Protein AF-A0A7C5HDG4-F1 (afdb_monomer_lite)

Radius of gyration: 27.29 Å; chains: 1; bounding box: 79×22×81 Å

Foldseek 3Di:
DDPDPPVPPVVVVVVVVVVVVVVVVPPPPPPDQFDKDKDWFFADDDPLHGDPPDQARGKIKIFRHDADDWDWDDDDQKIWIAGPPFRWIWIQHPSGIDTPRGDPVRIDIGHDDPPPPD

Structure (mmCIF, N/CA/C/O backbone):
data_AF-A0A7C5HDG4-F1
#
_entry.id   AF-A0A7C5HDG4-F1
#
loop_
_atom_site.group_PDB
_atom_site.id
_atom_site.type_symbol
_atom_site.label_atom_id
_atom_site.label_alt_id
_atom_site.label_comp_id
_atom_site.label_asym_id
_atom_site.label_entity_id
_atom_site.label_seq_id
_atom_site.pdbx_PDB_ins_code
_atom_site.Cartn_x
_atom_site.Cartn_y
_atom_site.Cartn_z
_atom_site.occupancy
_atom_site.B_iso_or_equiv
_atom_site.auth_seq_id
_atom_site.auth_comp_id
_atom_site.auth_asym_id
_atom_site.auth_atom_id
_atom_site.pdbx_PDB_model_num
ATOM 1 N N . MET A 1 1 ? 61.716 7.434 -50.756 1.00 44.75 1 MET A N 1
ATOM 2 C CA . MET A 1 1 ? 61.636 7.958 -49.372 1.00 44.75 1 MET A CA 1
ATOM 3 C C . MET A 1 1 ? 60.161 8.034 -48.977 1.00 44.75 1 MET A C 1
ATOM 5 O O . MET A 1 1 ? 59.412 8.800 -49.566 1.00 44.75 1 MET A O 1
ATOM 9 N N . SER A 1 2 ? 59.707 7.122 -48.114 1.00 45.84 2 SER A N 1
ATOM 10 C CA . SER A 1 2 ? 58.293 6.736 -47.964 1.00 45.84 2 SER A CA 1
ATOM 11 C C . SER A 1 2 ? 57.626 7.451 -46.778 1.00 45.84 2 SER A C 1
ATOM 13 O O . SER A 1 2 ? 57.787 7.033 -45.636 1.00 45.84 2 SER A O 1
ATOM 15 N N . ARG A 1 3 ? 56.872 8.533 -47.025 1.00 53.03 3 ARG A N 1
ATOM 16 C CA . ARG A 1 3 ? 56.111 9.286 -45.999 1.00 53.03 3 ARG A CA 1
ATOM 17 C C . ARG A 1 3 ? 54.622 8.902 -45.980 1.00 53.03 3 ARG A C 1
ATOM 19 O O . ARG A 1 3 ? 53.761 9.746 -46.185 1.00 53.03 3 ARG A O 1
ATOM 26 N N . LYS A 1 4 ? 54.290 7.619 -45.790 1.00 48.69 4 LYS A N 1
ATOM 27 C CA . LYS A 1 4 ? 52.878 7.158 -45.734 1.00 48.69 4 LYS A CA 1
ATOM 28 C C . LYS A 1 4 ? 52.528 6.230 -44.560 1.00 48.69 4 LYS A C 1
ATOM 30 O O . LYS A 1 4 ? 51.441 5.664 -44.543 1.00 48.69 4 LYS A O 1
ATOM 35 N N . ARG A 1 5 ? 53.409 6.067 -43.564 1.00 47.72 5 ARG A N 1
ATOM 36 C CA . ARG A 1 5 ? 53.195 5.110 -42.454 1.00 47.72 5 ARG A CA 1
ATOM 37 C C . ARG A 1 5 ? 52.823 5.713 -41.095 1.00 47.72 5 ARG A C 1
ATOM 39 O O . ARG A 1 5 ? 52.681 4.954 -40.150 1.00 47.72 5 ARG A O 1
ATOM 46 N N . ILE A 1 6 ? 52.631 7.027 -40.983 1.00 49.34 6 ILE A N 1
ATOM 47 C CA . ILE A 1 6 ? 52.370 7.666 -39.676 1.00 49.34 6 ILE A CA 1
ATOM 48 C C . ILE A 1 6 ? 50.857 7.814 -39.406 1.00 49.34 6 ILE A C 1
ATOM 50 O O . ILE A 1 6 ? 50.402 7.611 -38.290 1.00 49.34 6 ILE A O 1
ATOM 54 N N . PHE A 1 7 ? 50.035 8.016 -40.443 1.00 41.25 7 PHE A N 1
ATOM 55 C CA . PHE A 1 7 ? 48.592 8.287 -40.294 1.00 41.25 7 PHE A CA 1
ATOM 56 C C . PHE A 1 7 ? 47.691 7.073 -39.998 1.00 41.25 7 PHE A C 1
ATOM 58 O O . PHE A 1 7 ? 46.492 7.239 -39.788 1.00 41.25 7 PHE A O 1
ATOM 65 N N . LYS A 1 8 ? 48.218 5.842 -40.011 1.00 44.97 8 LYS A N 1
ATOM 66 C CA . LYS A 1 8 ? 47.411 4.636 -39.732 1.00 44.97 8 LYS A CA 1
ATOM 67 C C . LYS A 1 8 ? 47.424 4.215 -38.261 1.00 44.97 8 LYS A C 1
ATOM 69 O O . LYS A 1 8 ? 46.601 3.388 -37.884 1.00 44.97 8 LYS A O 1
ATOM 74 N N . PHE A 1 9 ? 48.323 4.770 -37.448 1.00 43.09 9 PHE A N 1
ATOM 75 C CA . PHE A 1 9 ? 48.513 4.323 -36.066 1.00 43.09 9 PHE A CA 1
ATOM 76 C C . PHE A 1 9 ? 47.530 4.976 -35.079 1.00 43.09 9 PHE A C 1
ATOM 78 O O . PHE A 1 9 ? 47.121 4.333 -34.119 1.00 43.09 9 PHE A O 1
ATOM 85 N N . GLU A 1 10 ? 47.053 6.196 -35.356 1.00 44.50 10 GLU A N 1
ATOM 86 C CA . GLU A 1 10 ? 46.095 6.888 -34.472 1.00 44.50 10 GLU A CA 1
ATOM 87 C C . GLU A 1 10 ? 44.691 6.264 -34.474 1.00 44.50 10 GLU A C 1
ATOM 89 O O . GLU A 1 10 ? 44.018 6.217 -33.447 1.00 44.50 10 GLU A O 1
ATOM 94 N N . ARG A 1 11 ? 44.246 5.707 -35.608 1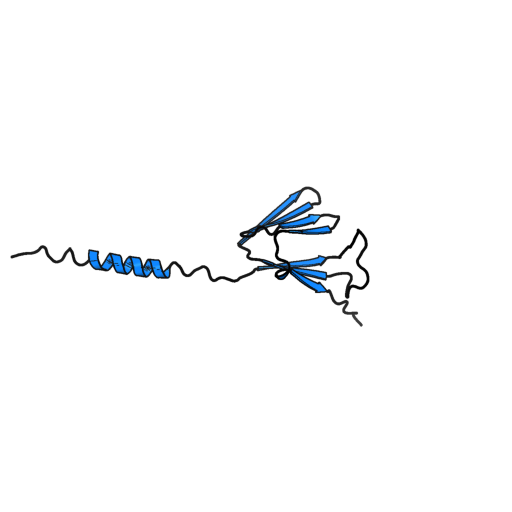.00 47.16 11 ARG A N 1
ATOM 95 C CA . ARG A 1 11 ? 42.914 5.085 -35.717 1.00 47.16 11 ARG A CA 1
ATOM 96 C C . ARG A 1 11 ? 42.811 3.719 -35.036 1.00 47.16 11 ARG A C 1
ATOM 98 O O . ARG A 1 11 ? 41.709 3.305 -34.693 1.00 47.16 11 ARG A O 1
ATOM 105 N N . ALA A 1 12 ? 43.935 3.030 -34.838 1.00 53.66 12 ALA A N 1
ATOM 106 C CA . ALA A 1 12 ? 43.962 1.700 -34.230 1.00 53.66 12 ALA A CA 1
ATOM 107 C C . ALA A 1 12 ? 43.841 1.743 -32.697 1.00 53.66 12 ALA A C 1
ATOM 109 O O . ALA A 1 12 ? 43.327 0.797 -32.110 1.00 53.66 12 ALA A O 1
ATOM 110 N N . TYR A 1 13 ? 44.263 2.843 -32.062 1.00 53.16 13 TYR A N 1
ATOM 111 C CA . TYR A 1 13 ? 44.163 3.042 -30.611 1.00 53.16 13 TYR A CA 1
ATOM 112 C C . TYR A 1 13 ? 42.862 3.724 -30.169 1.00 53.16 13 TYR A C 1
ATOM 114 O O . TYR A 1 13 ? 42.425 3.519 -29.041 1.00 53.16 13 TYR A O 1
ATOM 122 N N . ALA A 1 14 ? 42.203 4.480 -31.052 1.00 55.66 14 ALA A N 1
ATOM 123 C CA . ALA A 1 14 ? 40.940 5.151 -30.733 1.00 55.66 14 ALA A CA 1
ATOM 124 C C . ALA A 1 14 ? 39.778 4.168 -30.482 1.00 55.66 14 ALA A C 1
ATOM 126 O O . ALA A 1 14 ? 38.928 4.414 -29.633 1.00 55.66 14 ALA A O 1
ATOM 127 N N . ILE A 1 15 ? 39.757 3.034 -31.190 1.00 59.34 15 ILE A N 1
ATOM 128 C CA . ILE A 1 15 ? 38.702 2.014 -31.090 1.00 59.34 15 ILE A CA 1
ATOM 129 C C . ILE A 1 15 ? 38.744 1.252 -29.749 1.00 59.34 15 ILE A C 1
ATOM 131 O O . ILE A 1 15 ? 37.706 1.190 -29.091 1.00 59.34 15 ILE A O 1
ATOM 135 N N . PRO A 1 16 ? 39.889 0.712 -29.279 1.00 59.19 16 PRO A N 1
ATOM 136 C CA . PRO A 1 16 ? 39.942 0.064 -27.968 1.00 59.19 16 PRO A CA 1
ATOM 137 C C . PRO A 1 16 ? 39.713 1.052 -26.815 1.00 59.19 16 PRO A C 1
ATOM 139 O O . PRO A 1 16 ? 39.126 0.668 -25.807 1.00 59.19 16 PRO A O 1
ATOM 142 N N . LEU A 1 17 ? 40.093 2.329 -26.970 1.00 59.06 17 LEU A N 1
ATOM 143 C CA . LEU A 1 17 ? 39.821 3.365 -25.967 1.00 59.06 17 LEU A CA 1
ATOM 144 C C . LEU A 1 17 ? 38.318 3.688 -25.866 1.00 59.06 17 LEU A C 1
ATOM 146 O O . LEU A 1 17 ? 37.795 3.852 -24.768 1.00 59.06 17 LEU A O 1
ATOM 150 N N . LEU A 1 18 ? 37.607 3.720 -27.000 1.00 55.62 18 LEU A N 1
ATOM 151 C CA . LEU A 1 18 ? 36.154 3.916 -27.053 1.00 55.62 18 LEU A CA 1
ATOM 152 C C . LEU A 1 18 ? 35.395 2.738 -26.414 1.00 55.62 18 LEU A C 1
ATOM 154 O O . LEU A 1 18 ? 34.428 2.950 -25.686 1.00 55.62 18 LEU A O 1
ATOM 158 N N . ILE A 1 19 ? 35.856 1.503 -26.643 1.00 61.94 19 ILE A N 1
ATOM 159 C CA . ILE A 1 19 ? 35.285 0.291 -26.031 1.00 61.94 19 ILE A CA 1
ATOM 160 C C . ILE A 1 19 ? 35.507 0.294 -24.509 1.00 61.94 19 ILE A C 1
ATOM 162 O O . ILE A 1 19 ? 34.605 -0.073 -23.761 1.00 61.94 19 ILE A O 1
ATOM 166 N N . LEU A 1 20 ? 36.663 0.775 -24.037 1.00 58.81 20 LEU A N 1
ATOM 167 C CA . LEU A 1 20 ? 36.950 0.914 -22.607 1.00 58.81 20 LEU A CA 1
ATOM 168 C C . LEU A 1 20 ? 36.036 1.953 -21.930 1.00 58.81 20 LEU A C 1
ATOM 170 O O . LEU A 1 20 ? 35.554 1.703 -20.831 1.00 58.81 20 LEU A O 1
ATOM 174 N N . VAL A 1 21 ? 35.736 3.080 -22.588 1.00 60.53 21 VAL A N 1
ATOM 175 C CA . VAL A 1 21 ? 34.795 4.097 -22.070 1.00 60.53 21 VAL A CA 1
ATOM 176 C C . VAL A 1 21 ? 33.348 3.582 -22.059 1.00 60.53 21 VAL A C 1
ATOM 178 O O . VAL A 1 21 ? 32.617 3.832 -21.102 1.00 60.53 21 VAL A O 1
ATOM 181 N N . LEU A 1 22 ? 32.938 2.809 -23.070 1.00 54.75 22 LEU A N 1
ATOM 182 C CA . LEU A 1 22 ? 31.607 2.186 -23.124 1.00 54.75 22 LEU A CA 1
ATOM 183 C C . LEU A 1 22 ? 31.394 1.133 -22.023 1.00 54.75 22 LEU A C 1
ATOM 185 O O . LEU A 1 22 ? 30.288 1.027 -21.498 1.00 54.75 22 LEU A O 1
ATOM 189 N N . LEU A 1 23 ? 32.442 0.405 -21.619 1.00 55.59 23 LEU A N 1
ATOM 190 C CA . LEU A 1 23 ? 32.369 -0.561 -20.514 1.00 55.59 23 LEU A CA 1
ATOM 191 C C . LEU A 1 23 ? 32.220 0.104 -19.131 1.00 55.59 23 LEU A C 1
ATOM 193 O O . LEU A 1 23 ? 31.678 -0.522 -18.226 1.00 55.59 23 LEU A O 1
ATOM 197 N N . PHE A 1 24 ? 32.626 1.370 -18.970 1.00 53.53 24 PHE A N 1
ATOM 198 C CA . PHE A 1 24 ? 32.434 2.135 -17.726 1.00 53.53 24 PHE A CA 1
ATOM 199 C C . PHE A 1 24 ? 31.094 2.886 -17.649 1.00 53.53 24 PHE A C 1
ATOM 201 O O . PHE A 1 24 ? 30.706 3.326 -16.570 1.00 53.53 24 PHE A O 1
ATOM 208 N N . ALA A 1 25 ? 30.358 3.021 -18.758 1.00 48.19 25 ALA A N 1
ATOM 209 C CA . ALA A 1 25 ? 29.033 3.650 -18.767 1.00 48.19 25 ALA A CA 1
ATOM 210 C C . ALA A 1 25 ? 27.898 2.685 -18.366 1.00 48.19 25 ALA A C 1
ATOM 212 O O . ALA A 1 25 ? 26.780 3.123 -18.102 1.00 48.19 25 ALA A O 1
ATOM 213 N N . CYS A 1 26 ? 28.172 1.379 -18.281 1.00 47.66 26 CYS A N 1
ATOM 214 C CA . CYS A 1 26 ? 27.191 0.352 -17.922 1.00 47.66 26 CYS A CA 1
ATOM 215 C C . CYS A 1 26 ? 27.316 -0.056 -16.442 1.00 47.66 26 CYS A C 1
ATOM 217 O O . CYS A 1 26 ? 27.422 -1.228 -16.090 1.00 47.66 26 CYS A O 1
ATOM 219 N N . SER A 1 27 ? 27.392 0.928 -15.548 1.00 44.72 27 SER A N 1
ATOM 220 C CA . SER A 1 27 ? 27.420 0.705 -14.095 1.00 44.72 27 SER A CA 1
ATOM 221 C C . SER A 1 27 ? 26.603 1.769 -13.370 1.00 44.72 27 SER A C 1
ATOM 223 O O . SER A 1 27 ? 27.059 2.372 -12.405 1.00 44.72 27 SER A O 1
ATOM 225 N N . CYS A 1 28 ? 25.390 2.033 -13.856 1.00 54.25 28 CYS A N 1
ATOM 226 C CA . CYS A 1 28 ? 24.427 2.863 -13.138 1.00 54.25 28 CYS A CA 1
ATOM 227 C C . CYS A 1 28 ? 23.046 2.212 -13.106 1.00 54.25 28 CYS A C 1
ATOM 229 O O . CYS A 1 28 ? 22.050 2.836 -13.428 1.00 54.25 28 CYS A O 1
ATOM 231 N N . GLU A 1 29 ? 22.988 0.951 -12.698 1.00 47.91 29 GLU A N 1
ATOM 232 C CA . GLU A 1 29 ? 21.774 0.369 -12.127 1.00 47.91 29 GLU A CA 1
ATOM 233 C C . GLU A 1 29 ? 22.208 -0.382 -10.874 1.00 47.91 29 GLU A C 1
ATOM 235 O O . GLU A 1 29 ? 22.276 -1.609 -10.814 1.00 47.91 29 GLU A O 1
ATOM 240 N N . ALA A 1 30 ? 22.607 0.401 -9.867 1.00 51.56 30 ALA A N 1
ATOM 241 C CA . ALA A 1 30 ? 22.721 -0.092 -8.508 1.00 51.56 30 ALA A CA 1
ATOM 242 C C . ALA A 1 30 ? 21.330 -0.572 -8.080 1.00 51.56 30 ALA A C 1
ATOM 244 O O . ALA A 1 30 ? 20.457 0.201 -7.687 1.00 51.56 30 ALA A O 1
ATOM 245 N N . ALA A 1 31 ? 21.140 -1.877 -8.232 1.00 48.19 31 ALA A N 1
ATOM 246 C CA . ALA A 1 31 ? 20.055 -2.647 -7.679 1.00 48.19 31 ALA A CA 1
ATOM 247 C C . ALA A 1 31 ? 19.807 -2.265 -6.209 1.00 48.19 31 ALA A C 1
ATOM 249 O O . ALA A 1 31 ? 20.734 -2.232 -5.400 1.00 48.19 31 ALA A O 1
ATOM 250 N N . GLY A 1 32 ? 18.538 -2.042 -5.856 1.00 50.56 32 GLY A N 1
ATOM 251 C CA . GLY A 1 32 ? 18.075 -2.253 -4.482 1.00 50.56 32 GLY A CA 1
ATOM 252 C C . GLY A 1 32 ? 17.584 -1.047 -3.682 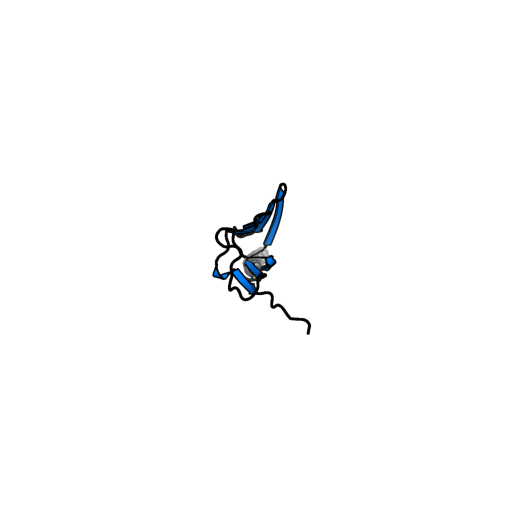1.00 50.56 32 GLY A C 1
ATOM 253 O O . GLY A 1 32 ? 17.303 -1.222 -2.499 1.00 50.56 32 GLY A O 1
ATOM 254 N N . LEU A 1 33 ? 17.399 0.142 -4.265 1.00 51.66 33 LEU A N 1
ATOM 255 C CA . LEU A 1 33 ? 16.687 1.227 -3.572 1.00 51.66 33 LEU A CA 1
ATOM 256 C C . LEU A 1 33 ? 15.170 1.012 -3.669 1.00 51.66 33 LEU A C 1
ATOM 258 O O . LEU A 1 33 ? 14.455 1.715 -4.379 1.00 51.66 33 LEU A O 1
ATOM 262 N N . GLY A 1 34 ? 14.671 -0.006 -2.966 1.00 66.81 34 GLY A N 1
ATOM 263 C CA . GLY A 1 34 ? 13.239 -0.126 -2.712 1.00 66.81 34 GLY A CA 1
ATOM 264 C C . GLY A 1 34 ? 12.772 1.126 -1.971 1.00 66.81 34 GLY A C 1
ATOM 265 O O . GLY A 1 34 ? 13.241 1.408 -0.868 1.00 66.81 34 GLY A O 1
ATOM 266 N N . THR A 1 35 ? 11.874 1.896 -2.578 1.00 81.06 35 THR A N 1
ATOM 267 C CA . THR A 1 35 ? 11.266 3.046 -1.912 1.00 81.06 35 THR A CA 1
ATOM 268 C C . THR A 1 35 ? 10.207 2.553 -0.942 1.00 81.06 35 THR A C 1
ATOM 270 O O . THR A 1 35 ? 9.536 1.545 -1.169 1.00 81.06 35 THR A O 1
ATOM 273 N N . THR A 1 36 ? 10.078 3.268 0.170 1.00 87.50 36 THR A N 1
ATOM 274 C CA . THR A 1 36 ? 9.071 2.974 1.180 1.00 87.50 36 THR A CA 1
ATOM 275 C C . THR A 1 36 ? 7.853 3.866 0.980 1.00 87.50 36 THR A C 1
ATOM 277 O O . THR A 1 36 ? 7.973 5.087 1.017 1.00 87.50 36 THR A O 1
ATOM 280 N N . ILE A 1 37 ? 6.681 3.257 0.809 1.00 87.56 37 ILE A N 1
ATOM 281 C CA . ILE A 1 37 ? 5.385 3.941 0.836 1.00 87.56 37 ILE A CA 1
ATOM 282 C C . ILE A 1 37 ? 4.713 3.587 2.159 1.00 87.56 37 ILE A C 1
ATOM 284 O O . ILE A 1 37 ? 4.548 2.407 2.466 1.00 87.56 37 ILE A O 1
ATOM 288 N N . ARG A 1 38 ? 4.341 4.596 2.949 1.00 91.00 38 ARG A N 1
ATOM 289 C CA . ARG A 1 38 ? 3.664 4.420 4.238 1.00 91.00 38 ARG A CA 1
ATOM 290 C C . ARG A 1 38 ? 2.233 4.930 4.142 1.00 91.00 38 ARG A C 1
ATOM 292 O O . ARG A 1 38 ? 2.008 6.073 3.758 1.00 91.00 38 ARG A O 1
ATOM 299 N N . LEU A 1 39 ? 1.284 4.078 4.502 1.00 89.44 39 LEU A N 1
ATOM 300 C CA . LEU A 1 39 ? -0.117 4.422 4.703 1.00 89.44 39 LEU A CA 1
ATOM 301 C C . LEU A 1 39 ? -0.359 4.457 6.206 1.00 89.44 39 LEU A C 1
ATOM 303 O O . LEU A 1 39 ? -0.297 3.415 6.854 1.00 89.44 39 LEU A O 1
ATOM 307 N N . GLU A 1 40 ? -0.581 5.642 6.756 1.00 90.88 40 GLU A N 1
ATOM 308 C CA . GLU A 1 40 ? -0.672 5.836 8.203 1.00 90.88 40 GLU A CA 1
ATOM 309 C C . GLU A 1 40 ? -2.108 5.705 8.714 1.00 90.88 40 GLU A C 1
ATOM 311 O O . GLU A 1 40 ? -3.058 6.166 8.076 1.00 90.88 40 GLU A O 1
ATOM 316 N N . GLY A 1 41 ? -2.273 5.103 9.893 1.00 86.81 41 GLY A N 1
ATOM 317 C CA . GLY A 1 41 ? -3.543 5.110 10.623 1.00 86.81 41 GLY A CA 1
ATOM 318 C C . GLY A 1 41 ? -4.696 4.392 9.911 1.00 86.81 41 GLY A C 1
ATOM 319 O O . GLY A 1 41 ? -5.869 4.762 10.078 1.00 86.81 41 GLY A O 1
ATOM 320 N N . VAL A 1 42 ? -4.392 3.353 9.137 1.00 87.12 42 VAL A N 1
ATOM 321 C CA . VAL A 1 42 ? -5.412 2.517 8.507 1.00 87.12 42 VAL A CA 1
ATOM 322 C C . VAL A 1 42 ? -6.108 1.642 9.549 1.00 87.12 42 VAL A C 1
ATOM 324 O O . VAL A 1 42 ? -5.505 1.189 10.524 1.00 87.12 42 VAL A O 1
ATOM 327 N N . SER A 1 43 ? -7.402 1.407 9.350 1.00 86.38 43 SER A N 1
ATOM 328 C CA . SER A 1 43 ? -8.190 0.471 10.156 1.00 86.38 43 SER A CA 1
ATOM 329 C C . SER A 1 43 ? -8.451 -0.793 9.350 1.00 86.38 43 SER A C 1
ATOM 331 O O . SER A 1 43 ? -8.694 -0.719 8.147 1.00 86.38 43 SER A O 1
ATOM 333 N N . MET A 1 44 ? -8.397 -1.949 10.009 1.00 82.38 44 MET A N 1
ATOM 334 C CA . MET A 1 44 ? -8.560 -3.245 9.351 1.00 82.38 44 MET A CA 1
ATOM 335 C C . MET A 1 44 ? -9.945 -3.824 9.611 1.00 82.38 44 MET A C 1
ATOM 337 O O . MET A 1 44 ? -10.405 -3.879 10.754 1.00 82.38 44 MET A O 1
ATOM 341 N N . TYR A 1 45 ? -10.578 -4.292 8.539 1.00 83.31 45 TYR A N 1
ATOM 342 C CA . TYR A 1 45 ? -11.901 -4.900 8.563 1.00 83.31 45 TYR A CA 1
ATOM 343 C C . TYR A 1 45 ? -11.837 -6.311 7.978 1.00 83.31 45 TYR A C 1
ATOM 345 O O . TYR A 1 45 ? -11.126 -6.548 7.004 1.00 83.31 45 TYR A O 1
ATOM 353 N N . LEU A 1 46 ? -12.602 -7.230 8.562 1.00 82.25 46 LEU A N 1
ATOM 354 C CA . LEU A 1 46 ? -12.879 -8.560 8.026 1.00 82.25 46 LEU A CA 1
ATOM 355 C C . LEU A 1 46 ? -14.399 -8.708 7.944 1.00 82.25 46 LEU A C 1
ATOM 357 O O . LEU A 1 46 ? -15.096 -8.451 8.926 1.00 82.25 46 LEU A O 1
ATOM 361 N N . ASP A 1 47 ? -14.916 -9.041 6.762 1.00 83.19 47 ASP A N 1
ATOM 362 C CA . ASP A 1 47 ? -16.358 -9.126 6.487 1.00 83.19 47 ASP A CA 1
ATOM 363 C C . ASP A 1 47 ? -17.143 -7.868 6.912 1.00 83.19 47 ASP A C 1
ATOM 365 O O . ASP A 1 47 ? -18.215 -7.935 7.515 1.00 83.19 47 ASP A O 1
ATOM 369 N N . GLY A 1 48 ? -16.569 -6.687 6.648 1.00 79.25 48 GLY A N 1
ATOM 370 C CA . GLY A 1 48 ? -17.168 -5.390 6.986 1.00 79.25 48 GLY A CA 1
ATOM 371 C C . GLY A 1 48 ? -17.193 -5.061 8.484 1.00 79.25 48 GLY A C 1
ATOM 372 O O . GLY A 1 48 ? -17.691 -4.005 8.871 1.00 79.25 48 GLY A O 1
ATOM 373 N N . LYS A 1 49 ? -16.642 -5.926 9.343 1.00 83.50 49 LYS A N 1
ATOM 374 C CA . LYS A 1 49 ? -16.507 -5.687 10.783 1.00 83.50 49 LYS A CA 1
ATOM 375 C C . LYS A 1 49 ? -15.070 -5.352 11.128 1.00 83.50 49 LYS A C 1
ATOM 377 O O . LYS A 1 49 ? -14.140 -5.949 10.593 1.00 83.50 49 LYS A O 1
ATOM 382 N N . LEU A 1 50 ? -14.893 -4.402 12.041 1.00 81.38 50 LEU A N 1
ATOM 383 C CA . LEU A 1 50 ? -13.571 -4.091 12.566 1.00 81.38 50 LEU A CA 1
ATOM 384 C C . LEU A 1 50 ? -12.991 -5.354 13.214 1.00 81.38 50 LEU A C 1
ATOM 386 O O . LEU A 1 50 ? -13.666 -6.007 14.014 1.00 81.38 50 LEU A O 1
ATOM 390 N N . ILE A 1 51 ? -11.755 -5.701 12.862 1.00 84.25 51 ILE A N 1
ATOM 391 C CA . ILE A 1 51 ? -11.106 -6.891 13.412 1.00 84.25 51 ILE A CA 1
ATOM 392 C C . ILE A 1 51 ? -10.840 -6.656 14.905 1.00 84.25 51 ILE A C 1
ATOM 394 O O . ILE A 1 51 ? -10.102 -5.750 15.292 1.00 84.25 51 ILE A O 1
ATOM 398 N N . SER A 1 52 ? -11.446 -7.482 15.754 1.00 81.56 52 SER A N 1
ATOM 399 C CA . SER A 1 52 ? -11.207 -7.492 17.199 1.00 81.56 52 SER A CA 1
ATOM 400 C C . SER A 1 52 ? -9.972 -8.322 17.558 1.00 81.56 52 SER A C 1
ATOM 402 O O . SER A 1 52 ? -9.679 -9.311 16.893 1.00 81.56 52 SER A O 1
ATOM 404 N N . GLY A 1 53 ? -9.283 -7.968 18.647 1.00 81.31 53 GLY A N 1
ATOM 405 C CA . GLY A 1 53 ? -8.115 -8.715 19.142 1.00 81.31 53 GLY A CA 1
ATOM 406 C C . GLY A 1 53 ? -6.776 -8.312 18.513 1.00 81.31 53 GLY A C 1
ATOM 407 O O . GLY A 1 53 ? -5.758 -8.936 18.803 1.00 81.31 53 GLY A O 1
ATOM 408 N N . LEU A 1 54 ? -6.758 -7.265 17.682 1.00 85.25 54 LEU A N 1
ATOM 409 C CA . LEU A 1 54 ? -5.524 -6.650 17.197 1.00 85.25 54 LEU A CA 1
ATOM 410 C C . LEU A 1 54 ? -4.851 -5.823 18.308 1.00 85.25 54 LEU A C 1
ATOM 412 O O . LEU A 1 54 ? -5.557 -5.247 19.139 1.00 85.25 54 LEU A O 1
ATOM 416 N N . PRO A 1 55 ? -3.509 -5.693 18.303 1.00 83.69 55 PRO A N 1
ATOM 417 C CA . PRO A 1 55 ? -2.786 -4.862 19.271 1.00 83.69 55 PRO A CA 1
ATOM 418 C C . PRO A 1 55 ? -3.232 -3.391 19.286 1.00 83.69 55 PRO A C 1
ATOM 420 O O . PRO A 1 55 ? -3.106 -2.720 20.305 1.00 83.69 55 PRO A O 1
ATOM 423 N N . SER A 1 56 ? -3.748 -2.890 18.159 1.00 86.44 56 SER A N 1
ATOM 424 C CA . SER A 1 56 ? -4.344 -1.561 18.018 1.00 86.44 56 SER A CA 1
ATOM 425 C C . SER A 1 56 ? -5.416 -1.575 16.927 1.00 86.44 56 SER A C 1
ATOM 427 O O . SER A 1 56 ? -5.358 -2.378 15.998 1.00 86.44 56 SER A O 1
ATOM 429 N N . GLN A 1 57 ? -6.386 -0.660 17.009 1.00 85.50 57 GLN A N 1
ATOM 430 C CA . GLN A 1 57 ? -7.391 -0.453 15.949 1.00 85.50 57 GLN A CA 1
ATOM 431 C C . GLN A 1 57 ? -6.837 0.330 14.748 1.00 85.50 57 GLN A C 1
ATOM 433 O O . GLN A 1 57 ? -7.522 0.498 13.730 1.00 85.50 57 GLN A O 1
ATOM 438 N N . LYS A 1 58 ? -5.612 0.843 14.890 1.00 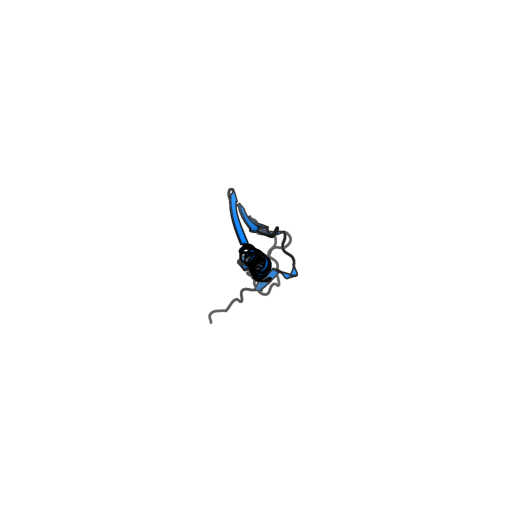88.12 58 LYS A N 1
ATOM 439 C CA . LYS A 1 58 ? -4.888 1.608 13.887 1.00 88.12 58 LYS A CA 1
ATOM 440 C C . LYS A 1 58 ? -3.540 0.961 13.615 1.00 88.12 58 LYS A C 1
ATOM 442 O O . LYS A 1 58 ? -2.813 0.581 14.535 1.00 88.12 58 LYS A O 1
ATOM 447 N N . ALA A 1 59 ? -3.211 0.859 12.340 1.00 89.38 59 ALA A N 1
ATOM 448 C CA . ALA A 1 59 ? -1.929 0.367 11.886 1.00 89.38 59 ALA A CA 1
ATOM 449 C C . ALA A 1 59 ? -1.388 1.257 10.780 1.00 89.38 59 ALA A C 1
ATOM 451 O O . ALA A 1 59 ? -2.144 1.907 10.061 1.00 89.38 59 ALA A O 1
ATOM 452 N N . ASP A 1 60 ? -0.080 1.215 10.619 1.00 91.38 60 ASP A N 1
ATOM 453 C CA . ASP A 1 60 ? 0.588 1.739 9.453 1.00 91.38 60 ASP A CA 1
ATOM 454 C C . ASP A 1 60 ? 0.926 0.572 8.531 1.00 91.38 60 ASP A C 1
ATOM 456 O O . ASP A 1 60 ? 1.494 -0.437 8.963 1.00 91.38 60 ASP A O 1
ATOM 460 N N . ILE A 1 61 ? 0.570 0.700 7.256 1.00 89.25 61 ILE A N 1
ATOM 461 C CA . ILE A 1 61 ? 0.985 -0.244 6.219 1.00 89.25 61 ILE A CA 1
ATOM 462 C C . ILE A 1 61 ? 2.191 0.350 5.512 1.00 89.25 61 ILE A C 1
ATOM 464 O O . ILE A 1 61 ? 2.129 1.439 4.945 1.00 89.25 61 ILE A O 1
ATOM 468 N N . ILE A 1 62 ? 3.291 -0.386 5.539 1.00 90.50 62 ILE A N 1
ATOM 469 C CA . ILE A 1 62 ? 4.564 -0.009 4.946 1.00 90.50 62 ILE A CA 1
ATOM 470 C C . ILE A 1 62 ? 4.821 -0.943 3.768 1.00 90.50 62 ILE A C 1
ATOM 472 O O . ILE A 1 62 ? 4.932 -2.156 3.940 1.00 90.50 62 ILE A O 1
ATOM 476 N N . LEU A 1 63 ? 4.937 -0.372 2.574 1.00 89.31 63 LEU A N 1
ATOM 477 C CA . LEU A 1 63 ? 5.227 -1.084 1.334 1.00 89.31 63 LEU A CA 1
ATOM 478 C C . LEU A 1 63 ? 6.651 -0.764 0.895 1.00 89.31 63 LEU A C 1
ATOM 480 O O . LEU A 1 63 ? 7.006 0.407 0.766 1.00 89.31 63 LEU A O 1
ATOM 484 N N . LYS A 1 64 ? 7.459 -1.795 0.649 1.00 88.44 64 LYS A N 1
ATOM 485 C CA . LYS A 1 64 ? 8.812 -1.663 0.093 1.00 88.44 64 LYS A CA 1
ATOM 486 C C . LYS A 1 64 ? 8.813 -2.105 -1.361 1.00 88.44 64 LYS A C 1
ATOM 488 O O . LYS A 1 64 ? 8.907 -3.296 -1.640 1.00 8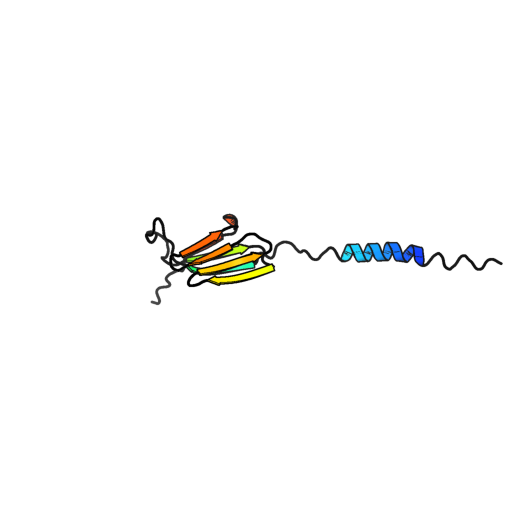8.44 64 LYS A O 1
ATOM 493 N N . VAL A 1 65 ? 8.721 -1.147 -2.276 1.00 84.44 65 VAL A N 1
ATOM 494 C CA . VAL A 1 65 ? 8.583 -1.413 -3.714 1.00 84.44 65 VAL A CA 1
ATOM 495 C C . VAL A 1 65 ? 9.640 -0.653 -4.516 1.00 84.44 65 VAL A C 1
ATOM 497 O O . VAL A 1 65 ? 10.036 0.447 -4.119 1.00 84.44 65 VAL A O 1
ATOM 500 N N . PRO A 1 66 ? 10.128 -1.201 -5.640 1.00 82.25 66 PRO A N 1
ATOM 501 C CA . PRO A 1 66 ? 10.939 -0.425 -6.569 1.00 82.25 66 PRO A CA 1
ATOM 502 C C . PRO A 1 66 ? 10.088 0.724 -7.118 1.00 82.25 66 PRO A C 1
ATOM 504 O O . PRO A 1 66 ? 9.000 0.496 -7.649 1.00 82.25 66 PRO A O 1
ATOM 507 N N . LEU A 1 67 ? 10.567 1.958 -6.963 1.00 81.25 67 LEU A N 1
ATOM 508 C CA . LEU A 1 67 ? 9.824 3.147 -7.359 1.00 81.25 67 LEU A CA 1
ATOM 509 C C . LEU A 1 67 ? 10.699 4.085 -8.178 1.00 81.25 67 LEU A C 1
ATOM 511 O O . LEU A 1 67 ? 11.691 4.611 -7.685 1.00 81.25 67 LEU A O 1
ATOM 515 N N . ASN A 1 68 ? 10.230 4.356 -9.387 1.00 82.56 68 ASN A N 1
ATOM 516 C CA . ASN A 1 68 ? 10.737 5.406 -10.258 1.00 82.56 68 ASN A CA 1
ATOM 517 C C . ASN A 1 68 ? 9.695 6.519 -10.431 1.00 82.56 68 ASN A C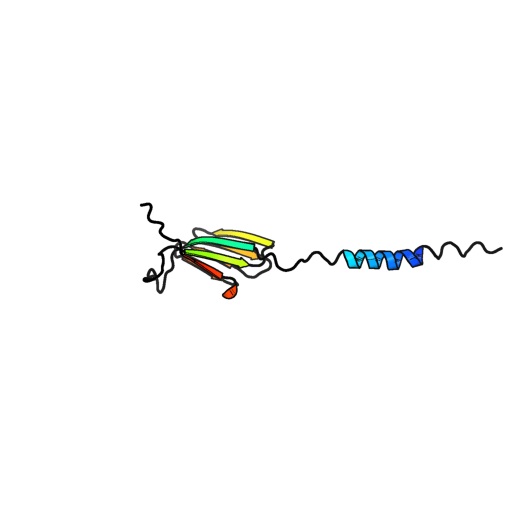 1
ATOM 519 O O . ASN A 1 68 ? 10.052 7.689 -10.517 1.00 82.56 68 ASN A O 1
ATOM 523 N N . GLU A 1 69 ? 8.405 6.169 -10.475 1.00 84.19 69 GLU A N 1
ATOM 524 C CA . GLU A 1 69 ? 7.310 7.113 -10.719 1.00 84.19 69 GLU A CA 1
ATOM 525 C C . GLU A 1 69 ? 6.057 6.690 -9.940 1.00 84.19 69 GLU A C 1
ATOM 527 O O . GLU A 1 69 ? 5.686 5.513 -9.957 1.00 84.19 69 GLU A O 1
ATOM 532 N N . ILE A 1 70 ? 5.385 7.654 -9.296 1.00 88.44 70 ILE A N 1
ATOM 533 C CA . ILE A 1 70 ? 4.019 7.491 -8.777 1.00 88.44 70 ILE A CA 1
ATOM 534 C C . ILE A 1 70 ? 3.084 8.318 -9.653 1.00 88.44 70 ILE A C 1
ATOM 536 O O . ILE A 1 70 ? 3.177 9.545 -9.679 1.00 88.44 70 ILE A O 1
ATOM 540 N N . SER A 1 71 ? 2.145 7.658 -10.323 1.00 91.00 71 SER A N 1
ATOM 541 C CA . SER A 1 71 ? 1.024 8.333 -10.972 1.00 91.00 71 SER A CA 1
ATOM 542 C C . SER A 1 71 ? -0.166 8.353 -10.013 1.00 91.00 71 SER A C 1
ATOM 544 O O . SER A 1 71 ? -0.614 7.298 -9.560 1.00 91.00 71 SER A O 1
ATOM 546 N N . ILE A 1 72 ? -0.691 9.541 -9.715 1.00 93.44 72 ILE A N 1
ATOM 547 C CA . ILE A 1 72 ? -1.860 9.724 -8.847 1.00 93.44 72 ILE A CA 1
ATOM 548 C C . ILE A 1 72 ? -3.039 10.156 -9.712 1.00 93.44 72 ILE A C 1
ATOM 550 O O . ILE A 1 72 ? -2.922 11.063 -10.533 1.00 93.44 72 ILE A O 1
ATOM 554 N N . SER A 1 73 ? -4.180 9.506 -9.523 1.00 94.19 73 SER A N 1
ATOM 555 C CA . SER A 1 73 ? -5.439 9.877 -10.164 1.00 94.19 73 SER A CA 1
ATOM 556 C C . SER A 1 73 ? -6.564 9.828 -9.144 1.00 94.19 73 SER A C 1
ATOM 558 O O . SER A 1 73 ? -6.584 8.939 -8.295 1.00 94.19 73 SER A O 1
ATOM 560 N N . SER A 1 74 ? -7.497 10.767 -9.235 1.00 93.19 74 SER A N 1
ATOM 561 C CA . SER A 1 74 ? -8.670 10.809 -8.367 1.00 93.19 74 SER A CA 1
ATOM 562 C C . SER A 1 74 ? -9.927 10.919 -9.219 1.00 93.19 74 SER A C 1
ATOM 564 O O . SER A 1 74 ? -9.981 11.715 -10.157 1.00 93.19 74 SER A O 1
ATOM 566 N N . ALA A 1 75 ? -10.933 10.113 -8.894 1.00 93.31 75 ALA A N 1
ATOM 567 C CA . ALA A 1 75 ? -12.233 10.096 -9.546 1.00 93.31 75 ALA A CA 1
ATOM 568 C C . ALA A 1 75 ? -13.323 10.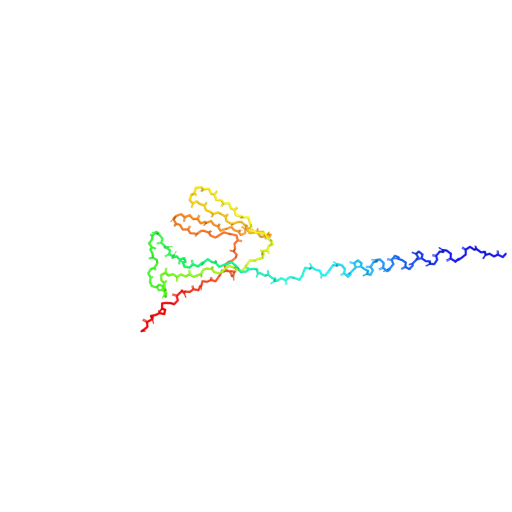027 -8.468 1.00 93.31 75 ALA A C 1
ATOM 570 O O . ALA A 1 75 ? -13.492 9.012 -7.793 1.00 93.31 75 ALA A O 1
ATOM 571 N N . GLY A 1 76 ? -14.051 11.130 -8.275 1.00 93.31 76 GLY A N 1
ATOM 572 C CA . GLY A 1 76 ? -15.008 11.244 -7.173 1.00 93.31 76 GLY A CA 1
ATOM 573 C C . GLY A 1 76 ? -14.316 11.077 -5.816 1.00 93.31 76 GLY A C 1
ATOM 574 O O . GLY A 1 76 ? -13.397 11.824 -5.494 1.00 93.31 76 GLY A O 1
ATOM 575 N N . SER A 1 77 ? -14.755 10.092 -5.031 1.00 91.25 77 SER A N 1
ATOM 576 C CA . SER A 1 77 ? -14.176 9.745 -3.725 1.00 91.25 77 SER A CA 1
ATOM 577 C C . SER A 1 77 ? -13.084 8.669 -3.786 1.00 91.25 77 SER A C 1
ATOM 579 O O . SER A 1 77 ? -12.603 8.234 -2.743 1.00 91.25 77 SER A O 1
ATOM 581 N N . GLU A 1 78 ? -12.728 8.196 -4.981 1.00 92.56 78 GLU A N 1
ATOM 582 C CA . GLU A 1 78 ? -11.674 7.205 -5.188 1.00 92.56 78 GLU A CA 1
ATOM 583 C C . GLU A 1 78 ? -10.362 7.898 -5.570 1.00 92.56 78 GLU A C 1
ATOM 585 O O . GLU A 1 78 ? -10.335 8.767 -6.442 1.00 92.56 78 GLU A O 1
ATOM 590 N N . THR A 1 79 ? -9.260 7.505 -4.932 1.00 93.25 79 THR A N 1
ATOM 591 C CA . THR A 1 79 ? -7.899 7.911 -5.302 1.00 93.25 79 THR A CA 1
ATOM 592 C C . THR A 1 79 ? -7.064 6.673 -5.588 1.00 93.25 79 THR A C 1
ATOM 594 O O . THR A 1 79 ? -6.964 5.780 -4.754 1.00 93.25 79 THR A O 1
ATOM 597 N N . THR A 1 80 ? -6.444 6.626 -6.762 1.00 94.19 80 THR A N 1
ATOM 598 C CA . THR A 1 80 ? -5.596 5.524 -7.215 1.00 94.19 80 THR A CA 1
ATOM 599 C C . THR A 1 80 ? -4.162 6.005 -7.390 1.00 94.19 80 THR A C 1
ATOM 601 O O . THR A 1 80 ? -3.911 6.965 -8.124 1.00 94.19 80 THR A O 1
ATOM 604 N N . LEU A 1 81 ? -3.223 5.305 -6.756 1.00 93.12 81 LEU A N 1
ATOM 605 C CA . LEU A 1 81 ? -1.785 5.462 -6.931 1.00 93.12 81 LEU A CA 1
ATOM 606 C C . LEU A 1 81 ? -1.261 4.263 -7.725 1.00 93.12 81 LEU A C 1
ATOM 608 O O . LEU A 1 81 ? -1.431 3.122 -7.299 1.00 93.12 81 LEU A O 1
ATOM 612 N N . LYS A 1 82 ? -0.607 4.520 -8.858 1.00 92.25 82 LYS A N 1
ATOM 613 C CA . LYS A 1 82 ? 0.109 3.512 -9.653 1.00 92.25 82 LYS A CA 1
ATOM 614 C C . LYS A 1 82 ? 1.607 3.740 -9.530 1.00 92.25 82 LYS A C 1
ATOM 616 O O . LYS A 1 82 ? 2.072 4.862 -9.721 1.00 92.25 82 LYS A O 1
ATOM 621 N N . ILE A 1 83 ? 2.345 2.686 -9.219 1.00 90.38 83 ILE A N 1
ATOM 622 C CA . ILE A 1 83 ? 3.770 2.730 -8.885 1.00 90.38 83 ILE A CA 1
ATOM 623 C C . ILE A 1 83 ? 4.536 2.004 -9.989 1.00 90.38 83 ILE A C 1
ATOM 625 O O . ILE A 1 83 ? 4.371 0.801 -10.148 1.00 90.38 83 ILE A O 1
ATOM 629 N N . LYS A 1 84 ? 5.394 2.718 -10.724 1.00 86.50 84 LYS A N 1
ATOM 630 C CA . LYS A 1 84 ? 6.273 2.153 -11.766 1.00 86.50 84 LYS A CA 1
ATOM 631 C C . LYS A 1 84 ? 7.716 2.045 -11.260 1.00 86.50 84 LYS A C 1
ATOM 633 O O . LYS A 1 84 ? 8.115 2.891 -10.457 1.00 86.50 84 LYS A O 1
ATOM 638 N N . PRO A 1 85 ? 8.534 1.091 -11.750 1.00 79.62 85 PRO A N 1
ATOM 639 C CA . PRO A 1 85 ? 8.301 0.201 -12.898 1.00 79.62 85 PRO A CA 1
ATOM 640 C C . PRO A 1 85 ? 7.474 -1.062 -12.601 1.00 79.62 85 PRO A C 1
ATOM 642 O O . PRO A 1 85 ? 7.279 -1.859 -13.510 1.00 79.62 85 PRO A O 1
ATOM 645 N N . GLY A 1 86 ? 7.018 -1.268 -11.363 1.00 77.06 86 GLY A N 1
ATOM 646 C CA . GLY A 1 86 ? 6.169 -2.409 -11.010 1.00 77.06 86 GLY A CA 1
ATOM 647 C C . GLY A 1 86 ? 4.706 -2.267 -11.448 1.00 77.06 86 GLY A C 1
ATOM 648 O O . GLY A 1 86 ? 4.317 -1.298 -12.096 1.00 77.06 86 GLY A O 1
ATOM 649 N N . ASP A 1 87 ? 3.893 -3.235 -11.021 1.00 83.88 87 ASP A N 1
ATOM 650 C CA . ASP A 1 87 ? 2.433 -3.253 -11.214 1.00 83.88 87 ASP A CA 1
ATOM 651 C C . ASP A 1 87 ? 1.669 -2.862 -9.935 1.00 83.88 87 ASP A C 1
ATOM 653 O O . ASP A 1 87 ? 0.450 -3.036 -9.821 1.00 83.88 87 ASP A O 1
ATOM 657 N N . ALA A 1 88 ? 2.388 -2.328 -8.944 1.00 89.62 88 ALA A N 1
ATOM 658 C CA . ALA A 1 88 ? 1.825 -1.998 -7.650 1.00 89.62 88 ALA A CA 1
ATOM 659 C C . ALA A 1 88 ? 0.787 -0.873 -7.781 1.00 89.62 88 ALA A C 1
ATOM 661 O O . ALA A 1 88 ? 1.067 0.222 -8.281 1.00 89.62 88 ALA A O 1
ATOM 662 N N . THR A 1 89 ? -0.429 -1.152 -7.317 1.00 92.88 89 THR A N 1
ATOM 663 C CA . THR A 1 89 ? -1.559 -0.223 -7.363 1.00 92.88 89 THR A CA 1
ATOM 664 C C . THR A 1 89 ? -2.202 -0.128 -5.989 1.00 92.88 89 THR A C 1
ATOM 666 O O . THR A 1 89 ? -2.614 -1.139 -5.423 1.00 92.88 89 THR A O 1
ATOM 669 N N . ILE A 1 90 ? -2.318 1.093 -5.468 1.00 92.25 90 ILE A N 1
ATOM 670 C CA . ILE A 1 90 ? -3.010 1.393 -4.213 1.00 92.25 90 ILE A CA 1
ATOM 671 C C . ILE A 1 90 ? -4.277 2.159 -4.564 1.00 92.25 90 ILE A C 1
ATOM 673 O O . ILE A 1 90 ? -4.207 3.232 -5.157 1.00 92.25 90 ILE A O 1
ATOM 677 N N . THR A 1 91 ? -5.432 1.615 -4.206 1.00 92.88 91 THR A N 1
ATOM 678 C CA . THR A 1 91 ? -6.729 2.267 -4.403 1.00 92.88 91 THR A CA 1
ATOM 679 C C . THR A 1 91 ? -7.319 2.613 -3.048 1.00 92.88 91 THR A C 1
ATOM 681 O O . THR A 1 91 ? -7.473 1.741 -2.198 1.00 92.88 91 THR A O 1
ATOM 684 N N . ILE A 1 92 ? -7.640 3.883 -2.853 1.00 90.50 92 ILE A N 1
ATOM 685 C CA . ILE A 1 92 ? -8.206 4.441 -1.630 1.00 90.50 92 ILE A CA 1
ATOM 686 C C . ILE A 1 92 ? -9.632 4.865 -1.948 1.00 90.50 92 ILE A C 1
ATOM 688 O O . ILE A 1 92 ? -9.857 5.661 -2.859 1.00 90.50 92 ILE A O 1
ATOM 692 N N . LYS A 1 93 ? -10.586 4.335 -1.193 1.00 90.38 93 LYS A N 1
ATOM 693 C CA . LYS A 1 93 ? -12.020 4.587 -1.330 1.00 90.38 93 LYS A CA 1
ATOM 694 C C . LYS A 1 93 ? -12.635 4.836 0.050 1.00 90.38 93 LYS A C 1
ATOM 696 O O . LYS A 1 93 ? -12.001 4.534 1.062 1.00 90.38 93 LYS A O 1
ATOM 701 N N . PRO A 1 94 ? -13.881 5.338 0.125 1.00 84.06 94 PRO A N 1
ATOM 702 C CA . PRO A 1 94 ? -14.576 5.495 1.402 1.00 84.06 94 PRO A CA 1
ATOM 703 C C . PRO A 1 94 ? -14.755 4.186 2.181 1.00 84.06 94 PRO A C 1
ATOM 705 O O . PRO A 1 94 ? -14.813 4.213 3.406 1.00 84.06 94 PRO A O 1
ATOM 708 N N . ASP A 1 95 ? -14.849 3.053 1.484 1.00 83.31 95 ASP A N 1
ATOM 709 C CA . ASP A 1 95 ? -15.023 1.719 2.065 1.00 83.31 95 ASP A CA 1
ATOM 710 C C . ASP A 1 95 ? -13.697 1.031 2.432 1.00 83.31 95 ASP A C 1
ATOM 712 O O . ASP A 1 95 ? -13.714 0.014 3.126 1.00 83.31 95 ASP A O 1
ATOM 716 N N . GLY A 1 96 ? -12.546 1.590 2.042 1.00 83.44 96 GLY A N 1
ATOM 717 C CA . GLY A 1 96 ? -11.246 1.102 2.488 1.00 83.44 96 GLY A CA 1
ATOM 718 C C . GLY A 1 96 ? -10.095 1.337 1.516 1.00 83.44 96 GLY A C 1
ATOM 719 O O . GLY A 1 96 ? -10.169 2.125 0.573 1.00 83.44 96 GLY A O 1
ATOM 720 N N . VAL A 1 97 ? -8.994 0.632 1.777 1.00 87.88 97 VAL A N 1
ATOM 721 C CA . VAL A 1 97 ? -7.784 0.660 0.952 1.00 87.88 97 VAL A CA 1
ATOM 722 C C . VAL A 1 97 ? -7.530 -0.729 0.378 1.00 87.88 97 VAL A C 1
ATOM 724 O O . VAL A 1 97 ? -7.530 -1.716 1.109 1.00 87.88 97 VAL A O 1
ATOM 727 N N . SER A 1 98 ? -7.279 -0.799 -0.927 1.00 89.56 98 SER A N 1
ATOM 728 C CA . SER A 1 98 ? -6.864 -2.009 -1.637 1.00 89.56 98 SER A CA 1
ATOM 729 C C . SER A 1 98 ? -5.453 -1.826 -2.182 1.00 89.56 98 SER A C 1
ATOM 731 O O . SER A 1 98 ? -5.132 -0.779 -2.744 1.00 89.56 98 SER A O 1
ATOM 733 N N . ILE A 1 99 ? -4.609 -2.841 -2.007 1.00 90.94 99 ILE A N 1
ATOM 734 C CA . ILE A 1 99 ? -3.221 -2.861 -2.472 1.00 90.94 99 ILE A CA 1
ATOM 735 C C . ILE A 1 99 ? -3.069 -4.107 -3.340 1.00 90.94 99 ILE A C 1
ATOM 737 O O . ILE A 1 99 ? -3.295 -5.216 -2.862 1.00 90.94 99 ILE A O 1
ATOM 741 N N . ASN A 1 100 ? -2.700 -3.920 -4.604 1.00 91.81 100 ASN A N 1
ATOM 742 C CA . ASN A 1 100 ? -2.519 -4.987 -5.588 1.00 91.81 100 ASN A CA 1
ATOM 743 C C . ASN A 1 100 ? -1.126 -4.901 -6.213 1.00 91.81 100 ASN A C 1
ATOM 745 O O . ASN A 1 100 ? -0.523 -3.829 -6.215 1.00 91.81 100 ASN A O 1
ATOM 749 N N . GLY A 1 101 ? -0.632 -6.012 -6.768 1.00 88.44 101 GLY A N 1
ATOM 750 C CA . GLY A 1 101 ? 0.654 -6.043 -7.478 1.00 88.44 101 GLY A CA 1
ATOM 751 C C . GLY A 1 101 ? 1.880 -5.858 -6.576 1.00 88.44 101 GLY A C 1
ATOM 752 O O . GLY A 1 101 ? 2.914 -5.397 -7.048 1.00 88.44 101 GLY A O 1
ATOM 753 N N . VAL A 1 102 ? 1.757 -6.175 -5.282 1.00 87.44 102 VAL A N 1
ATOM 754 C CA . VAL A 1 102 ? 2.845 -6.138 -4.291 1.00 87.44 102 VAL A CA 1
ATOM 755 C C . VAL A 1 102 ? 2.979 -7.524 -3.668 1.00 87.44 102 VAL A C 1
ATOM 757 O O . VAL A 1 102 ? 1.979 -8.101 -3.235 1.00 87.44 102 VAL A O 1
ATOM 760 N N . ASP A 1 103 ? 4.201 -8.050 -3.591 1.00 87.69 103 ASP A N 1
ATOM 761 C CA . ASP A 1 103 ? 4.456 -9.333 -2.934 1.00 87.69 103 ASP A CA 1
ATOM 762 C C . ASP A 1 103 ? 4.218 -9.222 -1.427 1.00 87.69 103 ASP A C 1
ATOM 764 O O . ASP A 1 103 ? 4.615 -8.244 -0.793 1.00 87.69 103 ASP A O 1
ATOM 768 N N . SER A 1 104 ? 3.653 -10.251 -0.792 1.00 83.88 104 SER A N 1
ATOM 769 C CA . SER A 1 104 ? 3.368 -10.207 0.653 1.00 83.88 104 SER A CA 1
ATOM 770 C C . SER A 1 104 ? 4.618 -9.968 1.512 1.00 83.88 104 SER A C 1
ATOM 772 O O . SER A 1 104 ? 4.523 -9.379 2.583 1.00 83.88 104 SER A O 1
ATOM 774 N N . GLN A 1 105 ? 5.802 -10.368 1.034 1.00 87.31 105 GLN A N 1
ATOM 775 C CA . GLN A 1 105 ? 7.086 -10.123 1.708 1.00 87.31 105 GLN A CA 1
ATOM 776 C C . GLN A 1 105 ? 7.512 -8.643 1.699 1.00 87.31 105 GLN A C 1
ATOM 778 O O . GLN A 1 105 ? 8.363 -8.238 2.490 1.00 87.31 105 GLN A O 1
ATOM 783 N N . GLN A 1 106 ? 6.930 -7.834 0.813 1.00 87.44 106 GLN A N 1
ATOM 784 C CA . GLN A 1 106 ? 7.186 -6.399 0.683 1.00 87.44 106 GLN A CA 1
ATOM 785 C C . GLN A 1 106 ? 6.237 -5.553 1.542 1.00 87.44 106 GLN A C 1
ATOM 787 O O . GLN A 1 106 ? 6.414 -4.335 1.623 1.00 87.44 106 GLN A O 1
ATOM 792 N N . ILE A 1 107 ? 5.251 -6.182 2.190 1.00 88.75 107 ILE A N 1
ATOM 793 C CA . ILE A 1 107 ? 4.260 -5.528 3.041 1.00 88.75 107 ILE A CA 1
ATOM 794 C C . ILE A 1 107 ? 4.637 -5.748 4.504 1.00 88.75 107 ILE A C 1
ATOM 796 O O . ILE A 1 107 ? 4.773 -6.877 4.972 1.00 88.75 107 ILE A O 1
ATOM 800 N N . LYS A 1 108 ? 4.763 -4.656 5.255 1.00 90.94 108 LYS A N 1
ATOM 801 C CA . LYS A 1 108 ? 4.927 -4.673 6.708 1.00 90.94 108 LYS A CA 1
ATOM 802 C C . LYS A 1 108 ? 3.779 -3.909 7.354 1.00 90.94 108 LYS A C 1
ATOM 804 O O . LYS A 1 108 ? 3.426 -2.823 6.908 1.00 90.94 108 LYS A O 1
ATOM 809 N N . ILE A 1 109 ? 3.222 -4.476 8.417 1.00 89.56 109 ILE A N 1
ATOM 810 C CA . ILE A 1 109 ? 2.197 -3.837 9.243 1.00 89.56 109 ILE A CA 1
ATOM 811 C C . ILE A 1 109 ? 2.849 -3.441 10.564 1.00 89.56 109 ILE A C 1
ATOM 813 O O . ILE A 1 109 ? 3.440 -4.284 11.243 1.00 89.56 109 ILE A O 1
ATOM 817 N N . GLU A 1 110 ? 2.742 -2.169 10.929 1.00 91.88 110 GLU A N 1
ATOM 818 C CA . GLU A 1 110 ? 3.167 -1.655 12.229 1.00 91.88 110 GLU A CA 1
ATOM 819 C C . GLU A 1 110 ? 1.949 -1.156 13.002 1.00 91.88 110 GLU A C 1
ATOM 821 O O . GLU A 1 110 ? 1.230 -0.272 12.551 1.00 91.88 110 GLU A O 1
ATOM 826 N N . TRP A 1 111 ? 1.689 -1.733 14.173 1.00 89.94 111 TRP A N 1
ATOM 827 C CA . TRP A 1 111 ? 0.579 -1.300 15.018 1.00 89.94 111 TRP A CA 1
ATOM 828 C C . TRP A 1 111 ? 0.914 0.030 15.679 1.00 89.94 111 TRP A C 1
ATOM 830 O O . TRP A 1 111 ? 1.981 0.174 16.279 1.00 89.94 111 TRP A O 1
ATOM 840 N N . GLN A 1 112 ? -0.009 0.988 15.614 1.00 86.62 112 GLN A N 1
ATOM 841 C CA . GLN A 1 112 ? 0.157 2.242 16.334 1.00 86.62 112 GLN A CA 1
ATOM 842 C C . GLN A 1 112 ? -0.058 1.971 17.822 1.00 86.62 112 GLN A C 1
ATOM 844 O O . GLN A 1 112 ? -1.185 1.717 18.257 1.00 86.62 112 GLN A O 1
ATOM 849 N N . SER A 1 113 ? 1.024 1.991 18.598 1.00 76.56 113 SER A N 1
ATOM 850 C CA . SER A 1 113 ? 0.949 1.882 20.051 1.00 76.56 113 SER A CA 1
ATOM 851 C C . SER A 1 113 ? 0.114 3.033 20.594 1.00 76.56 113 SER A C 1
ATOM 853 O O . SER A 1 113 ? 0.422 4.203 20.364 1.00 76.56 113 SER A O 1
ATOM 855 N N . THR A 1 114 ? -0.920 2.716 21.367 1.00 59.56 114 THR A N 1
ATOM 856 C CA . THR A 1 114 ? -1.554 3.702 22.235 1.00 59.56 114 THR A CA 1
ATOM 857 C C . THR A 1 114 ? -0.574 4.007 23.361 1.00 59.56 114 THR A C 1
ATOM 859 O O . THR A 1 114 ? -0.619 3.380 24.420 1.00 59.56 114 THR A O 1
ATOM 862 N N . THR A 1 115 ? 0.351 4.942 23.150 1.00 49.16 115 THR A N 1
ATOM 863 C CA . THR A 1 115 ? 1.011 5.582 24.284 1.00 49.16 115 THR A CA 1
ATOM 864 C C . THR A 1 115 ? -0.088 6.323 25.032 1.00 49.16 115 THR A C 1
ATOM 866 O O . THR A 1 115 ? -0.510 7.404 24.626 1.00 49.16 115 THR A O 1
ATOM 869 N N . GLN A 1 116 ? -0.606 5.705 26.095 1.00 46.47 116 GLN A N 1
ATOM 870 C CA . GLN A 1 116 ? -1.319 6.430 27.135 1.00 46.47 116 GLN A CA 1
ATOM 871 C C . GLN A 1 116 ? -0.367 7.524 27.616 1.00 46.47 116 GLN A C 1
ATOM 873 O O . GLN A 1 116 ? 0.614 7.242 28.304 1.00 46.47 116 GLN A O 1
ATOM 878 N N . SER A 1 117 ? -0.643 8.765 27.218 1.00 41.53 117 SER A N 1
ATOM 879 C CA . SER A 1 117 ? -0.189 9.927 27.970 1.00 41.53 117 SER A CA 1
ATOM 880 C C . SER A 1 117 ? -0.713 9.735 29.390 1.00 41.53 117 SER A C 1
ATOM 882 O O . SER A 1 117 ? -1.925 9.766 29.608 1.00 41.53 117 SER A O 1
ATOM 884 N N . LYS A 1 118 ? 0.196 9.418 30.307 1.00 37.62 118 LYS A N 1
ATOM 885 C CA . LYS A 1 118 ? -0.068 9.353 31.741 1.00 37.62 118 LYS A CA 1
ATOM 886 C C . LYS A 1 118 ? -0.093 10.760 32.323 1.00 37.62 118 LYS A C 1
ATOM 888 O O . LYS A 1 118 ? 0.656 11.611 31.793 1.00 37.62 118 LYS A O 1
#

pLDDT: mean 75.47, std 17.8, range [37.62, 94.19]

Sequence (118 aa):
MSRKRIFKFERAYAIPLLILVLLFACSCEAAGLGTTIRLEGVSMYLDGKLISGLPSQKADIILKVPLNEISISSAGSETTLKIKPGDATITIKPDGVSINGVDSQQIKIEWQSTTQSK

Secondary structure (DSSP, 8-state):
----SSTTSHHHHHHHHHHHHHHHSS----TT-EEEEEEEEE--EETTEEPTT-S-S-EEEEEEEEEEEEEEEEETTEEEEEEEETTEEEEEETTEEEEES--GGGEEEEE-------